Protein AF-A0A3M2B2K3-F1 (afdb_monomer_lite)

pLDDT: mean 91.78, std 12.17, range [52.84, 98.88]

Foldseek 3Di:
DPVVVVVVVVVVVVVVVVVVVVVPPPPCDPLNVQLVVLLVQLVVCVVVLVLVSNLVSLVSSCVSAVQDDSVLVSQLSNLLSQLSVCLVVVNLVSLVVSLVSLVCSCVSHVDRPPPLVSLQSNLVSCVSVVVNVSSVVSVVVND

Radius of gyration: 23.07 Å; chains: 1; bounding box: 38×29×83 Å

Secondary structure (DSSP, 8-state):
-HHHHHHHHHHHHHHHHHHHHHTTS----HHHHHHHHHHHHHHHHHHTT-HHHHHHHHHHHHHHSTTSHHHHHHHHHHHHHHHHHHHHTT-HHHHHHHHHHHHTHHHH-SS-S-HHHHHHHHHHHHHHTT-HHHHHHHHHHH-

Structure (mmCIF, N/CA/C/O backbone):
data_AF-A0A3M2B2K3-F1
#
_entry.id   AF-A0A3M2B2K3-F1
#
loop_
_atom_site.group_PDB
_atom_site.id
_atom_site.type_symbol
_atom_site.label_atom_id
_atom_site.label_alt_id
_atom_site.label_comp_id
_atom_site.label_asym_id
_atom_site.label_entity_id
_atom_site.label_seq_id
_atom_site.pdbx_PDB_ins_code
_atom_site.Cartn_x
_atom_site.Cartn_y
_atom_site.Cartn_z
_atom_site.occupancy
_atom_site.B_iso_or_equiv
_atom_site.auth_seq_id
_atom_site.auth_comp_id
_atom_site.auth_asym_id
_atom_site.auth_atom_id
_atom_site.pdbx_PDB_model_num
ATOM 1 N N . MET A 1 1 ? -18.514 2.271 65.444 1.00 56.12 1 MET A N 1
ATOM 2 C CA . MET A 1 1 ? -19.130 2.483 64.108 1.00 56.12 1 MET A CA 1
ATOM 3 C C . MET A 1 1 ? -18.144 2.669 62.937 1.00 56.12 1 MET A C 1
ATOM 5 O O . MET A 1 1 ? -18.589 2.897 61.825 1.00 56.12 1 MET A O 1
ATOM 9 N N . ARG A 1 2 ? -16.818 2.539 63.127 1.00 54.72 2 ARG A N 1
ATOM 10 C CA . ARG A 1 2 ? -15.799 2.865 62.098 1.00 54.72 2 ARG A CA 1
ATOM 11 C C . ARG A 1 2 ? -15.323 1.658 61.260 1.00 54.72 2 ARG A C 1
ATOM 13 O O . ARG A 1 2 ? -14.779 1.829 60.176 1.00 54.72 2 ARG A O 1
ATOM 20 N N . TRP A 1 3 ? -15.561 0.440 61.753 1.00 53.78 3 TRP A N 1
ATOM 21 C CA . TRP A 1 3 ? -15.151 -0.823 61.121 1.00 53.78 3 TRP A CA 1
ATOM 22 C C . TRP A 1 3 ? -16.074 -1.273 59.974 1.00 53.78 3 TRP A C 1
ATOM 24 O O . TRP A 1 3 ? -15.589 -1.776 58.963 1.00 53.78 3 TRP A O 1
ATOM 34 N N . SER A 1 4 ? -17.388 -1.042 60.080 1.00 58.78 4 SER A N 1
ATOM 35 C CA . SER A 1 4 ? -18.360 -1.430 59.044 1.00 58.78 4 SER A CA 1
ATOM 36 C C . SER A 1 4 ? -18.236 -0.590 57.769 1.00 58.78 4 SER A C 1
ATOM 38 O O . SER A 1 4 ? -18.315 -1.135 56.670 1.00 58.78 4 SER A O 1
ATOM 40 N N . ALA A 1 5 ? -17.955 0.711 57.903 1.00 61.44 5 ALA A N 1
ATOM 41 C CA . ALA A 1 5 ? -17.729 1.614 56.773 1.00 61.44 5 ALA A CA 1
ATOM 42 C C . ALA A 1 5 ? -16.532 1.171 55.913 1.00 61.44 5 ALA A C 1
ATOM 44 O O . ALA A 1 5 ? -16.590 1.216 54.689 1.00 61.44 5 ALA A O 1
ATOM 45 N N . ASN A 1 6 ? -15.473 0.657 56.544 1.00 73.56 6 ASN A N 1
ATOM 46 C CA . ASN A 1 6 ? -14.258 0.225 55.853 1.00 73.56 6 ASN A CA 1
ATOM 47 C C . ASN A 1 6 ? -14.477 -1.072 55.047 1.00 73.56 6 ASN A C 1
ATOM 49 O O . ASN A 1 6 ? -13.953 -1.239 53.948 1.00 73.56 6 ASN A O 1
ATOM 53 N N . ILE A 1 7 ? -15.312 -1.980 55.564 1.00 78.75 7 ILE A N 1
ATOM 54 C CA . ILE A 1 7 ? -15.727 -3.202 54.856 1.00 78.75 7 ILE A CA 1
ATOM 55 C C . ILE A 1 7 ? -16.642 -2.859 53.677 1.00 78.75 7 ILE A C 1
ATOM 57 O O . ILE A 1 7 ? -16.498 -3.437 52.601 1.00 78.75 7 ILE A O 1
ATOM 61 N N . PHE A 1 8 ? -17.553 -1.901 53.860 1.00 80.25 8 PHE A N 1
ATOM 62 C CA . PHE A 1 8 ? -18.438 -1.428 52.799 1.00 80.25 8 PHE A CA 1
ATOM 63 C C . PHE A 1 8 ? -17.653 -0.786 51.648 1.00 80.25 8 PHE A C 1
ATOM 65 O O . PHE A 1 8 ? -17.852 -1.165 50.499 1.00 80.25 8 PHE A O 1
ATOM 72 N N . VAL A 1 9 ? -16.695 0.096 51.951 1.00 85.19 9 VAL A N 1
ATOM 73 C CA . VAL A 1 9 ? -15.830 0.734 50.943 1.00 85.19 9 VAL A CA 1
ATOM 74 C C . VAL A 1 9 ? -14.988 -0.299 50.192 1.00 85.19 9 VAL A C 1
ATOM 76 O O . VAL A 1 9 ? -14.895 -0.232 48.971 1.00 85.19 9 VAL A O 1
ATOM 79 N N . LYS A 1 10 ? -14.430 -1.304 50.881 1.00 83.56 10 LYS A N 1
ATOM 80 C CA . LYS A 1 10 ? -13.687 -2.392 50.221 1.00 83.56 10 LYS A CA 1
ATOM 81 C C . LYS A 1 10 ? -14.566 -3.207 49.278 1.00 83.56 10 LYS A C 1
ATOM 83 O O . LYS A 1 10 ? -14.138 -3.492 48.167 1.00 83.56 10 LYS A O 1
ATOM 88 N N . LYS A 1 11 ? -15.791 -3.553 49.690 1.00 85.25 11 LYS A N 1
ATOM 89 C CA . LYS A 1 11 ? -16.757 -4.259 48.831 1.00 85.25 11 LYS A CA 1
ATOM 90 C C . LYS A 1 11 ? -17.175 -3.405 47.635 1.00 85.25 11 LYS A C 1
ATOM 92 O O . LYS A 1 11 ? -17.232 -3.918 46.526 1.00 85.25 11 LYS A O 1
ATOM 97 N N . LEU A 1 12 ? -17.400 -2.110 47.848 1.00 87.19 12 LEU A N 1
ATOM 98 C CA . LEU A 1 12 ? -17.732 -1.156 46.793 1.00 87.19 12 LEU A CA 1
ATOM 99 C C . LEU A 1 12 ? -16.596 -1.038 45.766 1.00 87.19 12 LEU A C 1
ATOM 101 O O . LEU A 1 12 ? -16.853 -1.103 44.569 1.00 87.19 12 LEU A O 1
ATOM 105 N N . LEU A 1 13 ? -15.344 -0.945 46.224 1.00 86.00 13 LEU A N 1
ATOM 106 C CA . LEU A 1 13 ? -14.160 -0.940 45.358 1.00 86.00 13 LEU A CA 1
ATOM 107 C C . LEU A 1 13 ? -14.006 -2.249 44.576 1.00 86.00 13 LEU A C 1
ATOM 109 O O . LEU A 1 13 ? -13.629 -2.205 43.412 1.00 86.00 13 LEU A O 1
ATOM 113 N N . LEU A 1 14 ? -14.328 -3.392 45.188 1.00 85.50 14 LEU A N 1
ATOM 114 C CA . LEU A 1 14 ? -14.295 -4.709 44.541 1.00 85.50 14 LEU A CA 1
ATOM 115 C C . LEU A 1 14 ? -15.370 -4.851 43.452 1.00 85.50 14 LEU A C 1
ATOM 117 O O . LEU A 1 14 ? -15.129 -5.436 42.398 1.00 85.50 14 LEU A O 1
ATOM 121 N N . VAL A 1 15 ? -16.556 -4.287 43.682 1.00 88.19 15 VAL A N 1
ATOM 122 C CA . VAL A 1 15 ? -17.626 -4.236 42.675 1.00 88.19 15 VAL A CA 1
ATOM 123 C C . VAL A 1 15 ? -17.256 -3.270 41.547 1.00 88.19 15 VAL A C 1
ATOM 125 O O . VAL A 1 15 ? -17.431 -3.601 40.383 1.00 88.19 15 VAL A O 1
ATOM 128 N N . LEU A 1 16 ? -16.676 -2.109 41.858 1.00 84.12 16 LEU A N 1
ATOM 129 C CA . LEU A 1 16 ? -16.197 -1.155 40.850 1.00 84.12 16 LEU A CA 1
ATOM 130 C C . LEU A 1 16 ? -15.058 -1.725 39.998 1.00 84.12 16 LEU A C 1
ATOM 132 O O . LEU A 1 16 ? -15.073 -1.551 38.784 1.00 84.12 16 LEU A O 1
ATOM 136 N N . SER A 1 17 ? -14.097 -2.432 40.594 1.00 79.31 17 SER A N 1
ATOM 137 C CA . SER A 1 17 ? -12.990 -3.039 39.847 1.00 79.31 17 SER A CA 1
ATOM 138 C C . SER A 1 17 ? -13.457 -4.181 38.945 1.00 79.31 17 SER A C 1
ATOM 140 O O . SER A 1 17 ? -13.032 -4.262 37.796 1.00 79.31 17 SER 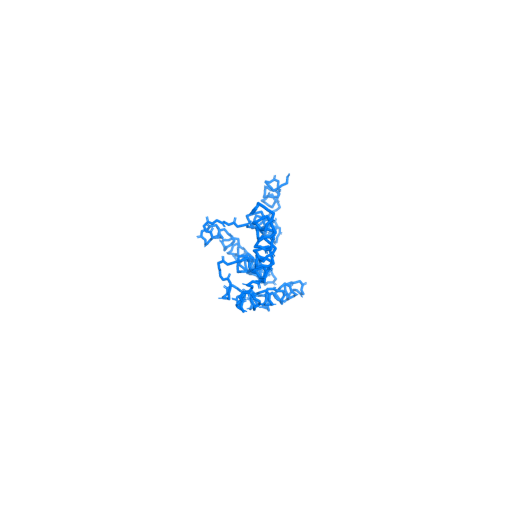A O 1
ATOM 142 N N . THR A 1 18 ? -14.384 -5.020 39.412 1.00 79.25 18 THR A N 1
ATOM 143 C CA . THR A 1 18 ? -14.992 -6.073 38.580 1.00 79.25 18 THR A CA 1
ATOM 144 C C . THR A 1 18 ? -15.885 -5.501 37.476 1.00 79.25 18 THR A C 1
ATOM 146 O O . THR A 1 18 ? -15.854 -6.003 36.354 1.00 79.25 18 THR A O 1
ATOM 149 N N . LEU A 1 19 ? -16.599 -4.400 37.736 1.00 78.44 19 LEU A N 1
ATOM 150 C CA . LEU A 1 19 ? -17.382 -3.689 36.723 1.00 78.44 19 LEU A CA 1
ATOM 151 C C . LEU A 1 19 ? -16.477 -3.080 35.638 1.00 78.44 19 LEU A C 1
ATOM 153 O O . LEU A 1 19 ? -16.746 -3.240 34.449 1.00 78.44 19 LEU A O 1
ATOM 157 N N . LEU A 1 20 ? -15.370 -2.442 36.024 1.00 73.50 20 LEU A N 1
ATOM 158 C CA . LEU A 1 20 ? -14.391 -1.884 35.083 1.00 73.50 20 LEU A CA 1
ATOM 159 C C . LEU A 1 20 ? -13.766 -2.968 34.192 1.00 73.50 20 LEU A C 1
ATOM 161 O O . LEU A 1 20 ? -13.590 -2.746 32.997 1.00 73.50 20 LEU A O 1
ATOM 165 N N . LEU A 1 21 ? -13.504 -4.157 34.742 1.00 65.69 21 LEU A N 1
ATOM 166 C CA . LEU A 1 21 ? -13.019 -5.312 33.977 1.00 65.69 21 LEU A CA 1
ATOM 167 C C . LEU A 1 21 ? -14.089 -5.908 33.051 1.00 65.69 21 LEU A C 1
ATOM 169 O O . LEU A 1 21 ? -13.751 -6.460 32.014 1.00 65.69 21 LEU A O 1
ATOM 173 N N . SER A 1 22 ? -15.379 -5.783 33.374 1.00 63.72 22 SER A N 1
ATOM 174 C CA . SER A 1 22 ? -16.457 -6.250 32.488 1.00 63.72 22 SER A CA 1
ATOM 175 C C . SER A 1 22 ? -16.694 -5.350 31.265 1.00 63.72 22 SER A C 1
ATOM 177 O O . SER A 1 22 ? -17.265 -5.801 30.275 1.00 63.72 22 SER A O 1
ATOM 179 N N . PHE A 1 23 ? -16.206 -4.104 31.290 1.00 57.00 23 PHE A N 1
ATOM 180 C CA . PHE A 1 23 ? -16.267 -3.179 30.151 1.00 57.00 23 PHE A CA 1
ATOM 181 C C . PHE A 1 23 ? -15.068 -3.276 29.195 1.00 57.00 23 PHE A C 1
ATOM 183 O O . PHE A 1 23 ? -15.095 -2.632 28.148 1.00 57.00 23 PHE A O 1
ATOM 190 N N . SER A 1 24 ? -14.046 -4.091 29.488 1.00 52.84 24 SER A N 1
ATOM 191 C CA . SER A 1 24 ? -12.913 -4.306 28.572 1.00 52.84 24 SER A CA 1
ATOM 192 C C . SER A 1 24 ? -13.211 -5.299 27.439 1.00 52.84 24 SER A C 1
ATOM 194 O O . SER A 1 24 ? -12.301 -5.679 26.703 1.00 52.84 24 SER A O 1
ATOM 196 N N . VAL A 1 25 ? -14.476 -5.705 27.259 1.00 55.22 25 VAL A N 1
ATOM 197 C CA . VAL A 1 25 ? -14.900 -6.506 26.106 1.00 55.22 25 VAL A CA 1
ATOM 198 C C . VAL A 1 25 ? -14.670 -5.695 24.833 1.00 55.22 25 VAL A C 1
ATOM 200 O O . VAL A 1 25 ? -15.341 -4.697 24.566 1.00 55.22 25 VAL A O 1
ATOM 203 N N . GLU A 1 26 ? -13.682 -6.152 24.072 1.00 59.47 26 GLU A N 1
ATOM 204 C CA . GLU A 1 26 ? -13.215 -5.639 22.792 1.00 59.47 26 GLU A CA 1
ATOM 205 C C . GLU A 1 26 ? -14.399 -5.398 21.844 1.00 59.47 26 GLU A C 1
ATOM 207 O O . GLU A 1 26 ? -14.961 -6.307 21.226 1.00 59.47 26 GLU A O 1
ATOM 212 N N . LYS A 1 27 ? -14.822 -4.134 21.761 1.00 54.16 27 LYS A N 1
ATOM 213 C CA . LYS A 1 27 ? -15.936 -3.673 20.929 1.00 54.16 27 LYS A CA 1
ATOM 214 C C . LYS A 1 27 ? -15.487 -3.540 19.470 1.00 54.16 27 LYS A C 1
ATOM 216 O O . LYS A 1 27 ? -15.713 -2.505 18.850 1.00 54.16 27 LYS A O 1
ATOM 221 N N . GLY A 1 28 ? -14.855 -4.578 18.925 1.00 60.06 28 GLY A N 1
ATOM 222 C CA . GLY A 1 28 ? -14.573 -4.656 17.498 1.00 60.06 28 GLY A CA 1
ATOM 223 C C . GLY A 1 28 ? -15.902 -4.706 16.753 1.00 60.06 28 GLY A C 1
ATOM 224 O O . GLY A 1 28 ? -16.663 -5.670 16.902 1.00 60.06 28 GLY A O 1
ATOM 225 N N . SER A 1 29 ? -16.239 -3.650 16.010 1.00 79.81 29 SER A N 1
ATOM 226 C CA . SER A 1 29 ? -17.529 -3.599 15.313 1.00 79.81 29 SER A CA 1
ATOM 227 C C . SER A 1 29 ? -17.613 -4.736 14.285 1.00 79.81 29 SER A C 1
ATOM 229 O O . SER A 1 29 ? -16.600 -5.156 13.728 1.00 79.81 29 SER A O 1
ATOM 231 N N . THR A 1 30 ? -18.808 -5.246 13.969 1.00 88.38 30 THR A N 1
ATOM 232 C CA . THR A 1 30 ? -18.962 -6.270 12.913 1.00 88.38 30 THR A CA 1
ATOM 233 C C . THR A 1 30 ? -18.314 -5.832 11.593 1.00 88.38 30 THR A C 1
ATOM 235 O O . THR A 1 30 ? -17.755 -6.657 10.876 1.00 88.38 30 THR A O 1
ATOM 238 N N . LYS A 1 31 ? -18.326 -4.524 11.297 1.00 92.19 31 LYS A N 1
ATOM 239 C CA . LYS A 1 31 ? -17.651 -3.940 10.131 1.00 92.19 31 LYS A CA 1
ATOM 240 C C . LYS A 1 31 ? -16.132 -4.048 10.216 1.00 92.19 31 LYS A C 1
ATOM 242 O O . LYS A 1 31 ? -15.506 -4.395 9.228 1.00 92.19 31 LYS A O 1
ATOM 247 N N . GLU A 1 32 ? -15.557 -3.803 11.384 1.00 92.56 32 GLU A N 1
ATOM 248 C CA . GLU A 1 32 ? -14.117 -3.919 11.620 1.00 92.56 32 GLU A CA 1
ATOM 249 C C . GLU A 1 32 ? -13.634 -5.364 11.453 1.00 92.56 32 GLU A C 1
ATOM 251 O O . GLU A 1 32 ? -12.658 -5.606 10.751 1.00 92.56 32 GLU A O 1
ATOM 256 N N . LYS A 1 33 ? -14.375 -6.347 11.985 1.00 95.06 33 LYS A N 1
ATOM 257 C CA . LYS A 1 33 ? -14.069 -7.776 11.776 1.00 95.06 33 LYS A CA 1
ATOM 258 C C . LYS A 1 33 ? -14.140 -8.175 10.299 1.00 95.06 33 LYS A C 1
ATOM 260 O O . LYS A 1 33 ? -13.294 -8.926 9.817 1.00 95.06 33 LYS A O 1
ATOM 265 N N . LEU A 1 34 ? -15.131 -7.661 9.565 1.00 96.62 34 LEU A N 1
ATOM 266 C CA . LEU A 1 34 ? -15.220 -7.862 8.115 1.00 96.62 34 LEU A CA 1
ATOM 267 C C . LEU A 1 34 ? -14.041 -7.206 7.391 1.00 96.62 34 LEU A C 1
ATOM 269 O O . LEU A 1 34 ? -13.428 -7.842 6.538 1.00 96.62 34 LEU A O 1
ATOM 273 N N . ALA A 1 35 ? -13.693 -5.969 7.747 1.00 97.81 35 ALA A N 1
ATOM 274 C CA . ALA A 1 35 ? -12.563 -5.256 7.166 1.00 97.81 35 ALA A CA 1
ATOM 275 C C . ALA A 1 35 ? -11.249 -6.012 7.383 1.00 97.81 35 ALA A C 1
ATOM 277 O O . ALA A 1 35 ? -10.513 -6.225 6.421 1.00 97.81 35 ALA A O 1
ATOM 278 N N . GLN A 1 36 ? -11.009 -6.488 8.606 1.00 97.69 36 GLN A N 1
ATOM 279 C CA . GLN A 1 36 ? -9.876 -7.334 8.967 1.00 97.69 36 GLN A CA 1
ATOM 280 C C . GLN A 1 36 ? -9.827 -8.616 8.127 1.00 97.69 36 GLN A C 1
ATOM 282 O O . GLN A 1 36 ? -8.787 -8.953 7.566 1.00 97.69 36 GLN A O 1
ATOM 287 N N . SER A 1 37 ? -10.952 -9.328 8.012 1.00 98.31 37 SER A N 1
ATOM 288 C CA . SER A 1 37 ? -11.027 -10.570 7.236 1.00 98.31 37 SER A CA 1
ATOM 289 C C . SER A 1 37 ? -10.690 -10.342 5.760 1.00 98.31 37 SER A C 1
ATOM 291 O O . SER A 1 37 ? -9.830 -11.038 5.216 1.00 98.31 37 SER A O 1
ATOM 293 N N . TYR A 1 38 ? -11.295 -9.329 5.130 1.00 98.69 38 TYR A N 1
ATOM 294 C CA . TYR A 1 38 ? -10.960 -8.958 3.755 1.00 98.69 38 TYR A CA 1
ATOM 295 C C . TYR A 1 38 ? -9.516 -8.473 3.630 1.00 98.69 38 TYR A C 1
ATOM 297 O O . TYR A 1 38 ? -8.862 -8.791 2.645 1.00 98.69 38 TYR A O 1
ATOM 305 N N . PHE A 1 39 ? -8.976 -7.783 4.637 1.00 98.81 39 PHE A N 1
ATOM 306 C CA . PHE A 1 39 ? -7.608 -7.276 4.589 1.00 98.81 39 PHE A CA 1
ATOM 307 C C . PHE A 1 39 ? -6.602 -8.424 4.521 1.00 98.81 39 PHE A C 1
ATOM 309 O O . PHE A 1 39 ? -5.720 -8.431 3.665 1.00 98.81 39 PHE A O 1
ATOM 316 N N . TYR A 1 40 ? -6.768 -9.438 5.374 1.00 98.75 40 TYR A N 1
ATOM 317 C CA . TYR A 1 40 ? -5.908 -10.617 5.342 1.00 98.75 40 TYR A CA 1
ATOM 318 C C . TYR A 1 40 ? -6.074 -11.430 4.056 1.00 98.75 40 TYR A C 1
ATOM 320 O O . TYR A 1 40 ? -5.074 -11.898 3.514 1.00 98.75 40 TYR A O 1
ATOM 328 N N . SER A 1 41 ? -7.295 -11.550 3.526 1.00 98.69 41 SER A N 1
ATOM 329 C CA . SER A 1 41 ? -7.522 -12.146 2.200 1.00 98.69 41 SER A CA 1
ATOM 330 C C . SER A 1 41 ? -6.773 -11.381 1.100 1.00 98.69 41 SER A C 1
ATOM 332 O O . SER A 1 41 ? -6.062 -11.981 0.292 1.00 98.69 41 SER A O 1
ATOM 334 N N . GLY A 1 42 ? -6.831 -10.046 1.130 1.00 98.81 42 GLY A N 1
ATOM 335 C CA . GLY A 1 42 ? -6.103 -9.177 0.209 1.00 98.81 42 GLY A CA 1
ATOM 336 C C . GLY A 1 42 ? -4.593 -9.357 0.308 1.00 98.81 42 GLY A C 1
ATOM 337 O O . GLY A 1 42 ? -3.928 -9.478 -0.717 1.00 98.81 42 GLY A O 1
ATOM 338 N N . LEU A 1 43 ? -4.047 -9.476 1.523 1.00 98.81 43 LEU A N 1
ATOM 339 C CA . LEU A 1 43 ? -2.627 -9.776 1.733 1.00 98.81 43 LEU A CA 1
ATOM 340 C C . LEU A 1 43 ? -2.224 -11.145 1.178 1.00 98.81 43 LEU A C 1
ATOM 342 O O . LEU A 1 43 ? -1.133 -11.271 0.624 1.00 98.81 43 LEU A O 1
ATOM 346 N N . ILE A 1 44 ? -3.071 -12.168 1.319 1.00 98.81 44 ILE A N 1
ATOM 347 C CA . ILE A 1 44 ? -2.818 -13.496 0.742 1.00 98.81 44 ILE A CA 1
ATOM 348 C C . ILE A 1 44 ? -2.764 -13.390 -0.784 1.00 98.81 44 ILE A C 1
ATOM 350 O O . ILE A 1 44 ? -1.777 -13.813 -1.385 1.00 98.81 44 ILE A O 1
ATOM 354 N N . ASN A 1 45 ? -3.772 -12.765 -1.398 1.00 98.75 45 ASN A N 1
ATOM 355 C CA . ASN A 1 45 ? -3.815 -12.545 -2.842 1.00 98.75 45 ASN A CA 1
ATOM 356 C C . ASN A 1 45 ? -2.603 -11.741 -3.338 1.00 98.75 45 ASN A C 1
ATOM 358 O O . ASN A 1 45 ? -1.971 -12.121 -4.321 1.00 98.75 45 ASN A O 1
ATOM 362 N N . PHE A 1 46 ? -2.232 -10.677 -2.624 1.00 98.75 46 PHE A N 1
ATOM 363 C CA . PHE A 1 46 ? -1.081 -9.838 -2.950 1.00 98.75 46 PHE A CA 1
ATOM 364 C C . PHE A 1 46 ? 0.227 -10.637 -2.931 1.00 98.75 46 PHE A C 1
ATOM 366 O O . PHE A 1 46 ? 0.993 -10.598 -3.891 1.00 98.75 46 PHE A O 1
ATOM 373 N N . LYS A 1 47 ? 0.461 -11.422 -1.871 1.00 98.44 47 LYS A N 1
ATOM 374 C CA . LYS A 1 47 ? 1.656 -12.271 -1.729 1.00 98.44 47 LYS A CA 1
ATOM 375 C C . LYS A 1 47 ? 1.728 -13.387 -2.771 1.00 98.44 47 LYS A C 1
ATOM 377 O O . LYS A 1 47 ? 2.819 -13.820 -3.119 1.00 98.44 47 LYS A O 1
ATOM 382 N N . GLN A 1 48 ? 0.582 -13.852 -3.263 1.00 98.44 48 GLN A N 1
ATOM 383 C CA . GLN A 1 48 ? 0.495 -14.849 -4.333 1.00 98.44 48 GLN A CA 1
ATOM 384 C C . GLN A 1 48 ? 0.649 -14.243 -5.739 1.00 98.44 48 GLN A C 1
ATOM 386 O O . GLN A 1 48 ? 0.573 -14.973 -6.724 1.00 98.44 48 GLN A O 1
ATOM 391 N N . GLY A 1 49 ? 0.834 -12.923 -5.859 1.00 98.12 49 GLY A N 1
ATOM 392 C CA . GLY A 1 49 ? 0.891 -12.225 -7.146 1.00 98.12 49 GLY A CA 1
ATOM 393 C C . GLY A 1 49 ? -0.475 -12.042 -7.819 1.00 98.12 49 GLY A C 1
ATOM 394 O O . GLY A 1 49 ? -0.559 -11.523 -8.931 1.00 98.12 49 GLY A O 1
ATOM 395 N N . ASN A 1 50 ? -1.572 -12.421 -7.155 1.00 98.62 50 ASN A N 1
ATOM 396 C CA . ASN A 1 50 ? -2.932 -12.167 -7.623 1.00 98.62 50 ASN A CA 1
ATOM 397 C C . ASN A 1 50 ? -3.360 -10.736 -7.266 1.00 98.62 50 ASN A C 1
ATOM 399 O O . ASN A 1 50 ? -4.237 -10.508 -6.429 1.00 98.62 50 ASN A O 1
ATOM 403 N N . TYR A 1 51 ? -2.736 -9.747 -7.903 1.00 98.69 51 TYR A N 1
ATOM 404 C CA . TYR A 1 51 ? -2.976 -8.337 -7.586 1.00 98.69 51 TYR A CA 1
ATOM 405 C C . TYR A 1 51 ? -4.407 -7.882 -7.905 1.00 98.69 51 TYR A C 1
ATOM 407 O O . TYR A 1 51 ? -4.937 -7.018 -7.213 1.00 98.69 51 TYR A O 1
ATOM 415 N N . ILE A 1 52 ? -5.075 -8.495 -8.890 1.00 98.56 52 ILE A N 1
ATOM 416 C CA . ILE A 1 52 ? -6.491 -8.220 -9.189 1.00 98.56 52 ILE A CA 1
ATOM 417 C C . ILE A 1 52 ? -7.378 -8.678 -8.021 1.00 98.56 52 ILE A C 1
ATOM 419 O O . ILE A 1 52 ? -8.238 -7.924 -7.559 1.00 98.56 52 ILE A O 1
ATOM 423 N N . GLY A 1 53 ? -7.142 -9.889 -7.503 1.00 98.62 53 GLY A N 1
ATOM 424 C CA . GLY A 1 53 ? -7.814 -10.382 -6.298 1.00 98.62 53 GLY A CA 1
ATOM 425 C C . GLY A 1 53 ? -7.524 -9.507 -5.078 1.00 98.62 53 GLY A C 1
ATOM 426 O O . GLY A 1 53 ? -8.443 -9.168 -4.333 1.00 98.62 53 GLY A O 1
ATOM 427 N N . ALA A 1 54 ? -6.274 -9.062 -4.930 1.00 98.88 54 ALA A N 1
ATOM 428 C CA . ALA A 1 54 ? -5.862 -8.169 -3.854 1.00 98.88 54 ALA A CA 1
ATOM 429 C C . ALA A 1 54 ? -6.618 -6.830 -3.898 1.00 98.88 54 ALA A C 1
ATOM 431 O O . ALA A 1 54 ? -7.160 -6.407 -2.880 1.00 98.88 54 ALA A O 1
ATOM 432 N N . VAL A 1 55 ? -6.747 -6.201 -5.075 1.00 98.81 55 VAL A N 1
ATOM 433 C CA . VAL A 1 55 ? -7.530 -4.962 -5.251 1.00 98.81 55 VAL A CA 1
ATOM 434 C C . VAL A 1 55 ? -8.981 -5.150 -4.818 1.00 98.81 55 VAL A C 1
ATOM 436 O O . VAL A 1 55 ? -9.524 -4.297 -4.114 1.00 98.81 55 VAL A O 1
ATOM 439 N N . ASN A 1 56 ? -9.620 -6.253 -5.217 1.00 98.75 56 ASN A N 1
ATOM 440 C CA . ASN A 1 56 ? -11.008 -6.535 -4.846 1.00 98.75 56 ASN A CA 1
ATOM 441 C C . ASN A 1 56 ? -11.175 -6.641 -3.322 1.00 98.75 56 ASN A C 1
ATOM 443 O O . ASN A 1 56 ? -12.085 -6.040 -2.748 1.00 98.75 56 ASN A O 1
ATOM 447 N N . ASP A 1 57 ? -10.275 -7.363 -2.660 1.00 98.81 57 ASP A N 1
ATOM 448 C CA . ASP A 1 57 ? -10.319 -7.552 -1.213 1.00 98.81 57 ASP A CA 1
ATOM 449 C C . ASP A 1 57 ? -9.989 -6.265 -0.446 1.00 98.81 57 ASP A C 1
ATOM 451 O O . ASP A 1 57 ? -10.758 -5.861 0.427 1.00 98.81 57 ASP A O 1
ATOM 455 N N . PHE A 1 58 ? -8.930 -5.542 -0.823 1.00 98.81 58 PHE A N 1
ATOM 456 C CA . PHE A 1 58 ? -8.592 -4.266 -0.186 1.00 98.81 58 PHE A CA 1
ATOM 457 C C . PHE A 1 58 ? -9.666 -3.196 -0.414 1.00 98.81 58 PHE A C 1
ATOM 459 O O . PHE A 1 58 ? -9.935 -2.393 0.478 1.00 98.81 58 PHE A O 1
ATOM 466 N N . THR A 1 59 ? -10.358 -3.213 -1.555 1.00 98.75 59 THR A N 1
ATOM 467 C CA . THR A 1 59 ? -11.496 -2.316 -1.811 1.00 98.75 59 THR A CA 1
ATOM 468 C C . THR A 1 59 ? -12.657 -2.603 -0.857 1.00 98.75 59 THR A C 1
ATOM 470 O O . THR A 1 59 ? -13.280 -1.672 -0.330 1.00 98.75 59 THR A O 1
ATOM 473 N N . LYS A 1 60 ? -12.942 -3.881 -0.573 1.00 98.62 60 LYS A N 1
ATOM 474 C CA . LYS A 1 60 ? -13.930 -4.260 0.448 1.00 98.62 60 LYS A CA 1
ATOM 475 C C . LYS A 1 60 ? -13.472 -3.814 1.832 1.00 98.62 60 LYS A C 1
ATOM 477 O O . LYS A 1 60 ? -14.258 -3.179 2.531 1.00 98.62 60 LYS A O 1
ATOM 482 N N . THR A 1 61 ? -12.213 -4.052 2.205 1.00 98.56 61 THR A N 1
ATOM 483 C CA . THR A 1 61 ? -11.644 -3.563 3.472 1.00 98.56 61 THR A CA 1
ATOM 484 C C . THR A 1 61 ? -11.831 -2.058 3.633 1.00 98.56 61 THR A C 1
ATOM 486 O O . THR A 1 61 ? -12.405 -1.612 4.627 1.00 98.56 61 THR A O 1
ATOM 489 N N . TYR A 1 62 ? -11.420 -1.281 2.630 1.00 97.88 62 TYR A N 1
ATOM 490 C CA . TYR A 1 62 ? -11.562 0.172 2.621 1.00 97.88 62 TYR A CA 1
ATOM 491 C C . TYR A 1 62 ? -13.026 0.612 2.751 1.00 97.88 62 TYR A C 1
ATOM 493 O O . TYR A 1 62 ? -13.326 1.597 3.417 1.00 97.88 62 TYR A O 1
ATOM 501 N N . SER A 1 63 ? -13.963 -0.134 2.165 1.00 97.75 63 SER A N 1
ATOM 502 C CA . SER A 1 63 ? -15.395 0.172 2.256 1.00 97.75 63 SER A CA 1
ATOM 503 C C . SER A 1 63 ? -15.968 -0.063 3.658 1.00 97.75 63 SER A C 1
ATOM 505 O O . SER A 1 63 ? -16.819 0.706 4.111 1.00 97.75 63 SER A O 1
ATOM 507 N N . TYR A 1 64 ? -15.512 -1.105 4.361 1.00 96.44 64 TYR A N 1
ATOM 508 C CA . TYR A 1 64 ? -15.988 -1.428 5.709 1.00 96.44 64 TYR A CA 1
ATOM 509 C C . TYR A 1 64 ? -15.334 -0.583 6.807 1.00 96.44 64 TYR A C 1
ATOM 511 O O . TYR A 1 64 ? -16.002 -0.291 7.800 1.00 96.44 64 TYR A O 1
ATOM 519 N N . ASP A 1 65 ? -14.079 -0.165 6.618 1.00 95.62 65 ASP A N 1
ATOM 520 C CA . ASP A 1 65 ? -13.285 0.516 7.648 1.00 95.62 65 ASP A CA 1
ATOM 521 C C . ASP A 1 65 ? -12.533 1.756 7.135 1.00 95.62 65 ASP A C 1
ATOM 523 O O . ASP A 1 65 ? -11.410 2.039 7.531 1.00 95.62 65 ASP A O 1
ATOM 527 N N . LYS A 1 66 ? -13.159 2.542 6.252 1.00 94.44 66 LYS A N 1
ATOM 528 C CA . LYS A 1 66 ? -12.547 3.683 5.537 1.00 94.44 66 LYS A CA 1
ATOM 529 C C . LYS A 1 66 ? -11.676 4.634 6.373 1.00 94.44 66 LYS A C 1
ATOM 531 O O . LYS A 1 66 ? -10.785 5.273 5.828 1.00 94.44 66 LYS A O 1
ATOM 536 N N . LYS A 1 67 ? -11.999 4.822 7.654 1.00 92.12 67 LYS A N 1
ATOM 537 C CA . LYS A 1 67 ? -11.303 5.751 8.564 1.00 92.12 67 LYS A CA 1
ATOM 538 C C . LYS A 1 67 ? -10.578 5.046 9.711 1.00 92.12 67 LYS A C 1
ATOM 540 O O . LYS A 1 67 ? -10.031 5.739 10.563 1.00 92.12 67 LYS A O 1
ATOM 545 N N . GLY A 1 68 ? -10.665 3.723 9.789 1.00 93.12 68 GLY A N 1
ATOM 546 C CA . GLY A 1 68 ? -10.009 2.946 10.827 1.00 93.12 68 GLY A CA 1
ATOM 547 C C . GLY A 1 68 ? -8.729 2.293 10.331 1.00 93.12 68 GLY A C 1
ATOM 548 O O . GLY A 1 68 ? -8.263 2.532 9.214 1.00 93.12 68 GLY A O 1
ATOM 549 N N . TYR A 1 69 ? -8.171 1.469 11.212 1.00 94.56 69 TYR A N 1
ATOM 550 C CA . TYR A 1 69 ? -6.877 0.815 11.058 1.00 94.56 69 TYR A CA 1
ATOM 551 C C . TYR A 1 69 ? -6.759 0.050 9.732 1.00 94.56 69 TYR A C 1
ATOM 553 O O . TYR A 1 69 ? -5.796 0.224 8.983 1.00 94.56 69 TYR A O 1
ATOM 561 N N . TYR A 1 70 ? -7.753 -0.781 9.402 1.00 97.12 70 TYR A N 1
ATOM 562 C CA . TYR A 1 70 ? -7.671 -1.647 8.229 1.00 97.12 70 TYR A CA 1
ATOM 563 C C . TYR A 1 70 ? -7.949 -0.892 6.937 1.00 97.12 70 TYR A C 1
ATOM 565 O O . TYR A 1 70 ? -7.340 -1.212 5.919 1.00 97.12 70 TYR A O 1
ATOM 573 N N . GLY A 1 71 ? -8.838 0.106 6.941 1.00 96.94 71 GLY A N 1
ATOM 574 C CA . GLY A 1 71 ? -9.064 0.918 5.743 1.00 96.94 71 GLY A CA 1
ATOM 575 C C . GLY A 1 71 ? -7.864 1.789 5.397 1.00 96.94 71 GLY A C 1
ATOM 576 O O . GLY A 1 71 ? -7.539 1.940 4.219 1.00 96.94 71 GLY A O 1
ATOM 577 N N . GLU A 1 72 ? -7.164 2.300 6.408 1.00 97.56 72 GLU A N 1
ATOM 578 C CA . GLU A 1 72 ? -5.939 3.064 6.207 1.00 97.56 72 GLU A CA 1
ATOM 579 C C . GLU A 1 72 ? -4.835 2.221 5.562 1.00 97.56 72 GLU A C 1
ATOM 581 O O . GLU A 1 72 ? -4.295 2.605 4.521 1.00 97.56 72 GLU A O 1
ATOM 586 N N . LEU A 1 73 ? -4.586 1.019 6.090 1.00 98.06 73 LEU A N 1
ATOM 587 C CA . LEU A 1 73 ? -3.680 0.060 5.460 1.00 98.06 73 LEU A CA 1
ATOM 588 C C . LEU A 1 73 ? -4.154 -0.341 4.058 1.00 98.06 73 LEU A C 1
ATOM 590 O O . LEU A 1 73 ? -3.363 -0.342 3.117 1.00 98.06 73 LEU A O 1
ATOM 594 N N . ALA A 1 74 ? -5.442 -0.648 3.887 1.00 98.44 74 ALA A N 1
ATOM 595 C CA . ALA A 1 74 ? -5.992 -1.047 2.595 1.00 98.44 74 ALA A CA 1
ATOM 596 C C . ALA A 1 74 ? -5.808 0.028 1.520 1.00 98.44 74 ALA A C 1
ATOM 598 O O . ALA A 1 74 ? -5.552 -0.319 0.372 1.00 98.44 74 ALA A O 1
ATOM 599 N N . TYR A 1 75 ? -5.876 1.315 1.872 1.00 98.56 75 TYR A N 1
ATOM 600 C CA . TYR A 1 75 ? -5.563 2.396 0.938 1.00 98.56 75 TYR A CA 1
ATOM 601 C C . TYR A 1 75 ? -4.125 2.278 0.410 1.00 98.56 75 TYR A C 1
ATOM 603 O O . TYR A 1 75 ? -3.905 2.288 -0.798 1.00 98.56 75 TYR A O 1
ATOM 611 N N . LEU A 1 76 ? -3.135 2.104 1.288 1.00 98.75 76 LEU A N 1
ATOM 612 C CA . LEU A 1 76 ? -1.735 1.968 0.869 1.00 98.75 76 LEU A CA 1
ATOM 613 C C . LEU A 1 76 ? -1.513 0.710 0.015 1.00 98.75 76 LEU A C 1
ATOM 615 O O . LEU A 1 76 ? -0.889 0.774 -1.046 1.00 98.75 76 LEU A O 1
ATOM 619 N N . TYR A 1 77 ? -2.090 -0.420 0.426 1.00 98.81 77 TYR A N 1
ATOM 620 C CA . TYR A 1 77 ? -1.996 -1.674 -0.322 1.00 98.81 77 TYR A CA 1
ATOM 621 C C . TYR A 1 77 ? -2.753 -1.649 -1.659 1.00 98.81 77 TYR A C 1
ATOM 623 O O . TYR A 1 77 ? -2.339 -2.338 -2.594 1.00 98.81 77 TYR A O 1
ATOM 631 N N . LEU A 1 78 ? -3.809 -0.841 -1.809 1.00 98.75 78 LEU A N 1
ATOM 632 C CA . LEU A 1 78 ? -4.429 -0.573 -3.112 1.00 98.75 78 LEU A CA 1
ATOM 633 C C . LEU A 1 78 ? -3.442 0.121 -4.048 1.00 98.75 78 LEU A C 1
ATOM 635 O O . LEU A 1 78 ? -3.272 -0.330 -5.178 1.00 98.75 78 LEU A O 1
ATOM 639 N N . GLY A 1 79 ? -2.745 1.155 -3.562 1.00 98.56 79 GLY A N 1
ATOM 640 C CA . GLY A 1 79 ? -1.686 1.834 -4.311 1.00 98.56 79 GLY A CA 1
ATOM 641 C C . GLY A 1 79 ? -0.627 0.856 -4.820 1.00 98.56 79 GLY A C 1
ATOM 642 O O . GLY A 1 79 ? -0.362 0.804 -6.020 1.00 98.56 79 GLY A O 1
ATOM 643 N N . MET A 1 80 ? -0.102 -0.001 -3.940 1.00 98.81 80 MET A N 1
ATOM 644 C CA . MET A 1 80 ? 0.866 -1.027 -4.344 1.00 98.81 80 MET A CA 1
ATOM 645 C C . MET A 1 80 ? 0.282 -2.069 -5.294 1.00 98.81 80 MET A C 1
ATOM 647 O O . MET A 1 80 ? 0.943 -2.466 -6.249 1.00 98.81 80 MET A O 1
ATOM 651 N N . SER A 1 81 ? -0.963 -2.497 -5.088 1.00 98.81 81 SER A N 1
ATOM 652 C CA . SER A 1 81 ? -1.609 -3.448 -5.997 1.00 98.81 81 SER A CA 1
ATOM 653 C C . SER A 1 81 ? -1.749 -2.855 -7.404 1.00 98.81 81 SER A C 1
ATOM 655 O O . SER A 1 81 ? -1.467 -3.541 -8.384 1.00 98.81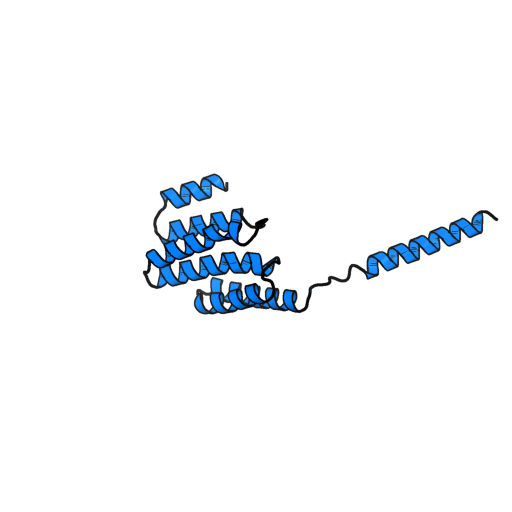 81 SER A O 1
ATOM 657 N N . TYR A 1 82 ? -2.092 -1.566 -7.524 1.00 98.81 82 TYR A N 1
ATOM 658 C CA . TYR A 1 82 ? -2.103 -0.859 -8.808 1.00 98.81 82 TYR A CA 1
ATOM 659 C C . TYR A 1 82 ? -0.708 -0.732 -9.427 1.00 98.81 82 TYR A C 1
ATOM 661 O O . TYR A 1 82 ? -0.571 -0.902 -10.643 1.00 98.81 82 TYR A O 1
ATOM 669 N N . ALA A 1 83 ? 0.323 -0.476 -8.615 1.00 98.81 83 ALA A N 1
ATOM 670 C CA . ALA A 1 83 ? 1.707 -0.428 -9.077 1.00 98.81 83 ALA A CA 1
ATOM 671 C C . ALA A 1 83 ? 2.134 -1.774 -9.676 1.00 98.81 83 ALA A C 1
ATOM 673 O O . ALA A 1 83 ? 2.598 -1.813 -10.813 1.00 98.81 83 ALA A O 1
ATOM 674 N N . TYR A 1 84 ? 1.901 -2.881 -8.968 1.00 98.75 84 TYR A N 1
ATOM 675 C CA . TYR A 1 84 ? 2.253 -4.215 -9.451 1.00 98.75 84 TYR A CA 1
ATOM 676 C C . TYR A 1 84 ? 1.455 -4.627 -10.696 1.00 98.75 84 TYR A C 1
ATOM 678 O O . TYR A 1 84 ? 2.053 -5.118 -11.651 1.00 98.75 84 TYR A O 1
ATOM 686 N N . ILE A 1 85 ? 0.141 -4.367 -10.757 1.00 98.62 85 ILE A N 1
ATOM 687 C CA . ILE A 1 85 ? -0.659 -4.607 -11.978 1.00 98.62 85 ILE A CA 1
ATOM 688 C C . ILE A 1 85 ? -0.052 -3.861 -13.172 1.00 98.62 85 ILE A C 1
ATOM 690 O O . ILE A 1 85 ? 0.136 -4.435 -14.246 1.00 98.62 85 ILE A O 1
ATOM 694 N N . SER A 1 86 ? 0.277 -2.585 -12.982 1.00 98.50 86 SER A N 1
ATOM 695 C CA . SER A 1 86 ? 0.852 -1.746 -14.035 1.00 98.50 86 SER A CA 1
ATOM 696 C C . SER A 1 86 ? 2.242 -2.231 -14.448 1.00 98.50 86 SER A C 1
ATOM 698 O O . SER A 1 86 ? 2.538 -2.330 -15.636 1.00 98.50 86 SER A O 1
ATOM 700 N N . TYR A 1 87 ? 3.076 -2.613 -13.481 1.00 98.38 87 TYR A N 1
ATOM 701 C CA . TYR A 1 87 ? 4.410 -3.149 -13.728 1.00 98.38 87 TYR A CA 1
ATOM 702 C C . TYR A 1 87 ? 4.369 -4.447 -14.548 1.00 98.38 87 TYR A C 1
ATOM 704 O O . TYR A 1 87 ? 5.007 -4.525 -15.597 1.00 98.38 87 TYR A O 1
ATOM 712 N N . TYR A 1 88 ? 3.570 -5.437 -14.134 1.00 98.06 88 TYR A N 1
ATOM 713 C CA . TYR A 1 88 ? 3.476 -6.727 -14.832 1.00 98.06 88 TYR A CA 1
ATOM 714 C C . TYR A 1 88 ? 2.793 -6.642 -16.202 1.00 98.06 88 TYR A C 1
ATOM 716 O O . TYR A 1 88 ? 2.975 -7.529 -17.032 1.00 98.06 88 TYR A O 1
ATOM 724 N N . THR A 1 89 ? 2.046 -5.570 -16.467 1.00 97.50 89 THR A N 1
ATOM 725 C CA . THR A 1 89 ? 1.490 -5.274 -17.798 1.00 97.50 89 THR A CA 1
ATOM 726 C C . THR A 1 89 ? 2.419 -4.414 -18.662 1.00 97.50 89 THR A C 1
ATOM 728 O O . THR A 1 89 ? 2.072 -4.091 -19.795 1.00 97.50 89 THR A O 1
ATOM 731 N N . GLY A 1 90 ? 3.605 -4.044 -18.162 1.00 96.56 90 GLY A N 1
ATOM 732 C CA . GLY A 1 90 ? 4.572 -3.204 -18.876 1.00 96.56 90 GLY A CA 1
ATOM 733 C C . GLY A 1 90 ? 4.192 -1.720 -18.949 1.00 96.56 90 GLY A C 1
ATOM 734 O O . GLY A 1 90 ? 4.828 -0.957 -19.675 1.00 96.56 90 GLY A O 1
ATOM 735 N N . ASN A 1 91 ? 3.176 -1.284 -18.199 1.00 97.69 91 ASN A N 1
ATOM 736 C CA . ASN A 1 91 ? 2.678 0.086 -18.196 1.00 97.69 91 ASN A CA 1
ATOM 737 C C . ASN A 1 91 ? 3.389 0.940 -17.131 1.00 97.69 91 ASN A C 1
ATOM 739 O O . ASN A 1 91 ? 2.933 1.057 -15.991 1.00 97.69 91 ASN A O 1
ATOM 743 N N . LYS A 1 92 ? 4.499 1.581 -17.513 1.00 97.19 92 LYS A N 1
ATOM 744 C CA . LYS A 1 92 ? 5.263 2.469 -16.615 1.00 97.19 92 LYS A CA 1
ATOM 745 C C . LYS A 1 92 ? 4.446 3.666 -16.119 1.00 97.19 92 LYS A C 1
ATOM 747 O O . LYS A 1 92 ? 4.550 4.019 -14.945 1.00 97.19 92 LYS A O 1
ATOM 752 N N . ASP A 1 93 ? 3.601 4.248 -16.966 1.00 98.19 93 ASP A N 1
ATOM 753 C CA . ASP A 1 93 ? 2.747 5.386 -16.595 1.00 98.19 93 ASP A CA 1
ATOM 754 C C . ASP A 1 93 ? 1.723 4.998 -15.520 1.00 98.19 93 ASP A C 1
ATOM 756 O O . ASP A 1 93 ? 1.408 5.787 -14.624 1.00 98.19 93 ASP A O 1
ATOM 760 N N . GLY A 1 94 ? 1.256 3.748 -15.546 1.00 98.44 94 GLY A N 1
ATOM 761 C CA . GLY A 1 94 ? 0.417 3.182 -14.492 1.00 98.44 94 GLY A CA 1
ATOM 762 C C . GLY A 1 94 ? 1.140 3.092 -13.143 1.00 98.44 94 GLY A C 1
ATOM 763 O O . GLY A 1 94 ? 0.555 3.417 -12.110 1.00 98.44 94 GLY A O 1
ATOM 764 N N . VAL A 1 95 ? 2.436 2.757 -13.136 1.00 98.75 95 VAL A N 1
ATOM 765 C CA . VAL A 1 95 ? 3.244 2.758 -11.901 1.00 98.75 95 VAL A CA 1
ATOM 766 C C . VAL A 1 95 ? 3.427 4.183 -11.369 1.00 98.75 95 VAL A C 1
ATOM 768 O O . VAL A 1 95 ? 3.261 4.417 -10.173 1.00 98.75 95 VAL A O 1
ATOM 771 N N . PHE A 1 96 ? 3.674 5.172 -12.235 1.00 98.69 96 PHE A N 1
ATOM 772 C CA . PHE A 1 96 ? 3.696 6.581 -11.814 1.00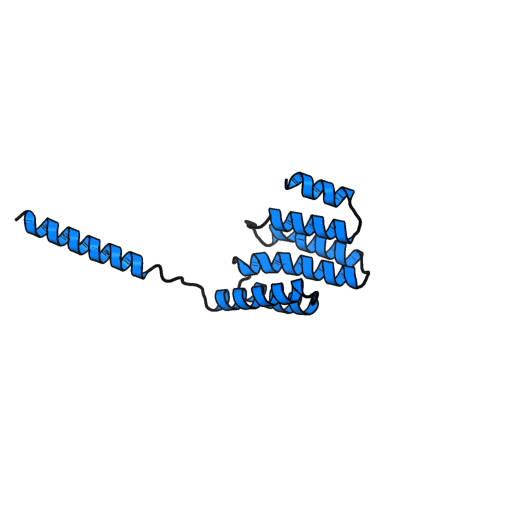 98.69 96 PHE A CA 1
ATOM 773 C C . PHE A 1 96 ? 2.344 7.053 -11.269 1.00 98.69 96 PHE A C 1
ATOM 775 O O . PHE A 1 96 ? 2.295 7.783 -10.278 1.00 98.69 96 PHE A O 1
ATOM 782 N N . SER A 1 97 ? 1.242 6.599 -11.864 1.00 98.69 97 SER A N 1
ATOM 783 C CA . SER A 1 97 ? -0.107 6.878 -11.364 1.00 98.69 97 SER A CA 1
ATOM 784 C C . SER A 1 97 ? -0.324 6.285 -9.969 1.00 98.69 97 SER A C 1
ATOM 786 O O . SER A 1 97 ? -0.913 6.941 -9.110 1.00 98.69 97 SER A O 1
ATOM 788 N N . ALA A 1 98 ? 0.209 5.089 -9.701 1.00 98.69 98 ALA A N 1
ATOM 789 C CA . ALA A 1 98 ? 0.178 4.471 -8.378 1.00 98.69 98 ALA A CA 1
ATOM 790 C C . ALA A 1 98 ? 1.006 5.252 -7.341 1.00 98.69 98 ALA A C 1
ATOM 792 O O . ALA A 1 98 ? 0.538 5.461 -6.223 1.00 98.69 98 ALA A O 1
ATOM 793 N N . ILE A 1 99 ? 2.176 5.781 -7.720 1.00 98.75 99 ILE A N 1
ATOM 794 C CA . ILE A 1 99 ? 2.937 6.721 -6.875 1.00 98.75 99 ILE A CA 1
ATOM 795 C C . ILE A 1 99 ? 2.093 7.967 -6.574 1.00 98.75 99 ILE A C 1
ATOM 797 O O . ILE A 1 99 ? 2.017 8.404 -5.427 1.00 98.75 99 ILE A O 1
ATOM 801 N N . GLY A 1 100 ? 1.410 8.521 -7.580 1.00 98.56 100 GLY A N 1
ATOM 802 C CA . GLY A 1 100 ? 0.467 9.627 -7.396 1.00 98.56 100 GLY A CA 1
ATOM 803 C C . GLY A 1 100 ? -0.645 9.291 -6.398 1.00 98.56 100 GLY A C 1
ATOM 804 O O . GLY A 1 100 ? -0.924 10.076 -5.494 1.00 98.56 100 GLY A O 1
ATOM 805 N N . TYR A 1 101 ? -1.230 8.096 -6.503 1.00 98.44 101 TYR A N 1
ATOM 806 C CA . TYR A 1 101 ? -2.234 7.593 -5.565 1.00 98.44 101 TYR A CA 1
ATOM 807 C C . TYR A 1 101 ? -1.690 7.493 -4.129 1.00 98.44 101 TYR A C 1
ATOM 809 O O . TYR A 1 101 ? -2.346 7.941 -3.185 1.00 98.44 101 TYR A O 1
ATOM 817 N N . LEU A 1 102 ? -0.472 6.969 -3.954 1.00 98.44 102 LEU A N 1
ATOM 818 C CA . LEU A 1 102 ? 0.208 6.901 -2.657 1.00 98.44 102 LEU A CA 1
ATOM 819 C C . LEU A 1 102 ? 0.526 8.297 -2.105 1.00 98.44 102 LEU A C 1
ATOM 821 O O . LEU A 1 102 ? 0.376 8.524 -0.910 1.00 98.44 102 LEU A O 1
ATOM 825 N N . ASN A 1 103 ? 0.885 9.268 -2.945 1.00 97.62 103 ASN A N 1
ATOM 826 C CA . ASN A 1 103 ? 1.113 10.657 -2.525 1.00 97.62 103 ASN A CA 1
ATOM 827 C C . ASN A 1 103 ? -0.165 11.374 -2.068 1.00 97.62 103 ASN A C 1
ATOM 829 O O . ASN A 1 103 ? -0.087 12.324 -1.292 1.00 97.62 103 ASN A O 1
ATOM 833 N N . MET A 1 104 ? -1.343 10.911 -2.492 1.00 96.88 104 MET A N 1
ATOM 834 C CA . MET A 1 104 ? -2.625 11.445 -2.018 1.00 96.88 104 MET A CA 1
ATOM 835 C C . MET A 1 104 ? -2.988 10.971 -0.600 1.00 96.88 104 MET A C 1
ATOM 837 O O . MET A 1 104 ? -3.899 11.525 0.016 1.00 96.88 104 MET A O 1
ATOM 841 N N . TYR A 1 105 ? -2.279 9.979 -0.050 1.00 96.31 105 TYR A N 1
ATOM 842 C CA . TYR A 1 105 ? -2.566 9.394 1.263 1.00 96.31 105 TYR A CA 1
ATOM 843 C C . TYR A 1 105 ? -2.682 10.426 2.410 1.00 96.31 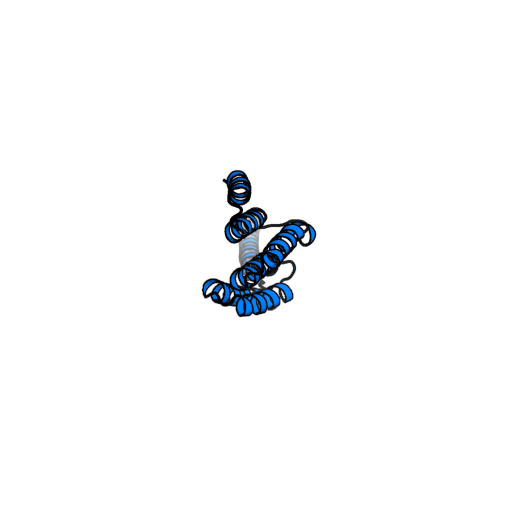105 TYR A C 1
ATOM 845 O O . TYR A 1 105 ? -3.723 10.426 3.073 1.00 96.31 105 TYR A O 1
ATOM 853 N N . PRO A 1 106 ? -1.737 11.371 2.612 1.00 94.44 106 PRO A N 1
ATOM 854 C CA . PRO A 1 106 ? -1.838 12.370 3.685 1.00 94.44 106 PRO A CA 1
ATOM 855 C C . PRO A 1 106 ? -3.004 13.355 3.504 1.00 94.44 106 PRO A C 1
ATOM 857 O O . PRO A 1 106 ? -3.425 14.010 4.453 1.00 94.44 106 PRO A O 1
ATOM 860 N N . TYR A 1 107 ? -3.541 13.474 2.287 1.00 92.38 107 TYR A N 1
ATOM 861 C CA . TYR A 1 107 ? -4.703 14.317 2.007 1.00 92.38 107 TYR A CA 1
ATOM 862 C C . TYR A 1 107 ? -6.017 13.593 2.322 1.00 92.38 107 TYR A C 1
ATOM 864 O O . TYR A 1 107 ? -6.976 14.223 2.772 1.00 92.38 107 TYR A O 1
ATOM 872 N N . TYR A 1 108 ? -6.066 12.270 2.132 1.00 89.38 108 TYR A N 1
ATOM 873 C CA . TYR A 1 108 ? -7.219 11.451 2.513 1.00 89.38 108 TYR A CA 1
ATOM 874 C C . TYR A 1 108 ? -7.291 11.190 4.022 1.00 89.38 108 TYR A C 1
ATOM 876 O O . TYR A 1 108 ? -8.393 11.140 4.578 1.00 89.38 108 TYR A O 1
ATOM 884 N N . TYR A 1 109 ? -6.140 11.080 4.688 1.00 91.12 109 TYR A N 1
ATOM 885 C CA . TYR A 1 109 ? -6.032 10.851 6.127 1.00 91.12 109 TYR A CA 1
ATOM 886 C C . TYR A 1 109 ? -5.383 12.054 6.803 1.00 91.12 109 TYR A C 1
ATOM 888 O O . TYR A 1 109 ? -4.177 12.238 6.732 1.00 91.12 109 TYR A O 1
ATOM 896 N N . LYS A 1 110 ? -6.195 12.868 7.495 1.00 80.62 110 LYS A N 1
ATOM 897 C CA . LYS A 1 110 ? -5.736 14.107 8.158 1.00 80.62 110 LYS A CA 1
ATOM 898 C C . LYS A 1 110 ? -4.609 13.884 9.175 1.00 80.62 110 LYS A C 1
ATOM 900 O O . LYS A 1 110 ? -3.831 14.798 9.420 1.00 80.62 110 LYS A O 1
ATOM 905 N N . LEU A 1 111 ? -4.573 12.706 9.795 1.00 88.19 111 LEU A N 1
ATOM 906 C CA . LEU A 1 111 ? -3.525 12.257 10.708 1.00 88.19 111 LEU A CA 1
ATOM 907 C C . LEU A 1 111 ? -3.074 10.871 10.231 1.00 88.19 111 LEU A C 1
ATOM 909 O O . LEU A 1 111 ? -3.627 9.878 10.698 1.00 88.19 111 LEU A O 1
ATOM 913 N N . PRO A 1 112 ? -2.168 10.801 9.243 1.00 91.50 112 PRO A N 1
ATOM 914 C CA . PRO A 1 112 ? -1.771 9.534 8.650 1.00 91.50 112 PRO A CA 1
ATOM 915 C C . PRO A 1 112 ? -0.913 8.721 9.629 1.00 91.50 112 PRO A C 1
ATOM 917 O O . PRO A 1 112 ? 0.125 9.194 10.092 1.00 91.50 112 PRO A O 1
ATOM 920 N N . THR A 1 113 ? -1.336 7.494 9.923 1.00 96.62 113 THR A N 1
ATOM 921 C CA . THR A 1 113 ? -0.677 6.587 10.876 1.00 96.62 113 THR A CA 1
ATOM 922 C C . THR A 1 113 ? 0.564 5.912 10.279 1.00 96.62 113 THR A C 1
ATOM 924 O O . THR A 1 113 ? 1.527 5.637 10.991 1.00 96.62 113 THR A O 1
ATOM 927 N N . TYR A 1 114 ? 0.571 5.649 8.970 1.00 96.88 114 TYR A N 1
ATOM 928 C CA . TYR A 1 114 ? 1.548 4.785 8.293 1.00 96.88 114 TYR A CA 1
ATOM 929 C C . TYR A 1 114 ? 2.401 5.543 7.272 1.00 96.88 114 TYR A C 1
ATOM 931 O O . TYR A 1 114 ? 2.636 5.072 6.159 1.00 96.88 114 TYR A O 1
ATOM 939 N N . THR A 1 115 ? 2.878 6.732 7.636 1.00 96.44 115 THR A N 1
ATOM 940 C CA . THR A 1 115 ? 3.719 7.567 6.760 1.00 96.44 115 THR A CA 1
ATOM 941 C C . THR A 1 115 ? 5.029 6.885 6.363 1.00 96.44 115 THR A C 1
ATOM 943 O O . THR A 1 115 ? 5.443 6.999 5.211 1.00 96.44 115 THR A O 1
ATOM 946 N N . SER A 1 116 ? 5.660 6.128 7.264 1.00 97.12 116 SER A N 1
ATOM 947 C CA . SER A 1 116 ? 6.867 5.361 6.926 1.00 97.12 116 SER A CA 1
ATOM 948 C C . SER A 1 116 ? 6.580 4.275 5.888 1.00 97.12 116 SER A C 1
ATOM 950 O O . SER A 1 116 ? 7.296 4.179 4.897 1.00 97.12 116 SER A O 1
ATOM 952 N N . LEU A 1 117 ? 5.482 3.529 6.055 1.00 97.88 117 LEU A N 1
ATOM 953 C CA . LEU A 1 117 ? 5.059 2.498 5.100 1.00 97.88 117 LEU A CA 1
ATOM 954 C C . LEU A 1 117 ? 4.698 3.102 3.737 1.00 97.88 117 LEU A C 1
ATOM 956 O O . LEU A 1 117 ? 5.041 2.553 2.697 1.00 97.88 117 LEU A O 1
ATOM 960 N N . GLN A 1 118 ? 4.028 4.259 3.725 1.00 98.19 118 GLN A N 1
ATOM 961 C CA . GLN A 1 118 ? 3.746 5.001 2.495 1.00 98.19 118 GLN A CA 1
ATOM 962 C C . GLN A 1 118 ? 5.042 5.325 1.736 1.00 98.19 118 GLN A C 1
ATOM 964 O O . GLN A 1 118 ? 5.114 5.101 0.527 1.00 98.19 118 GLN A O 1
ATOM 969 N N . LYS A 1 119 ? 6.059 5.853 2.429 1.00 98.19 119 LYS A N 1
ATOM 970 C CA . LYS A 1 119 ? 7.363 6.157 1.824 1.00 98.19 119 LYS A CA 1
ATOM 971 C C . LYS A 1 119 ? 8.057 4.889 1.330 1.00 98.19 119 LYS A C 1
ATOM 973 O O . LYS A 1 119 ? 8.558 4.893 0.212 1.00 98.19 119 LYS A O 1
ATOM 978 N N . GLU A 1 120 ? 8.029 3.808 2.106 1.00 98.31 120 GLU A N 1
ATOM 979 C CA . GLU A 1 120 ? 8.594 2.512 1.711 1.00 98.31 120 GLU A CA 1
ATOM 980 C C . GLU A 1 120 ? 7.967 2.017 0.400 1.00 98.31 120 GLU A C 1
ATOM 982 O O . GLU A 1 120 ? 8.680 1.728 -0.557 1.00 98.31 120 GLU A O 1
ATOM 987 N N . PHE A 1 121 ? 6.637 2.064 0.297 1.00 98.69 121 PHE A N 1
ATOM 988 C CA . PHE A 1 121 ? 5.894 1.713 -0.916 1.00 98.69 121 PHE A CA 1
ATOM 989 C C . PHE A 1 121 ? 6.230 2.609 -2.116 1.00 98.69 121 PHE A C 1
ATOM 991 O O . PHE A 1 121 ? 6.350 2.127 -3.243 1.00 98.69 121 PHE A O 1
ATOM 998 N N . ILE A 1 122 ? 6.432 3.912 -1.904 1.00 98.69 122 ILE A N 1
ATOM 999 C CA . ILE A 1 122 ? 6.898 4.820 -2.964 1.00 98.69 122 ILE A CA 1
ATOM 1000 C C . ILE A 1 122 ? 8.320 4.446 -3.414 1.00 98.69 122 ILE A C 1
ATOM 1002 O O . ILE A 1 122 ? 8.594 4.423 -4.616 1.00 98.69 122 ILE A O 1
ATOM 1006 N N . GLY A 1 123 ? 9.209 4.116 -2.473 1.00 98.56 123 GLY A N 1
ATOM 1007 C CA . GLY A 1 123 ? 10.554 3.613 -2.754 1.00 98.56 123 GLY A CA 1
ATOM 1008 C C . GLY A 1 123 ? 10.525 2.327 -3.582 1.00 98.56 123 GLY A C 1
ATOM 1009 O O . GLY A 1 123 ? 11.193 2.245 -4.613 1.00 98.56 123 GLY A O 1
ATOM 1010 N N . GLU A 1 124 ? 9.684 1.360 -3.206 1.00 98.56 124 GLU A N 1
ATOM 1011 C CA . GLU A 1 124 ? 9.454 0.133 -3.978 1.00 98.56 124 GLU A CA 1
ATOM 1012 C C . GLU A 1 124 ? 8.943 0.426 -5.394 1.00 98.56 124 GLU A C 1
ATOM 1014 O O . GLU A 1 124 ? 9.437 -0.152 -6.361 1.00 98.56 124 GLU A O 1
ATOM 1019 N N . CYS A 1 125 ? 8.012 1.370 -5.560 1.00 98.75 125 CYS A N 1
ATOM 1020 C CA . CYS A 1 125 ? 7.546 1.773 -6.888 1.00 98.75 125 CYS A CA 1
ATOM 1021 C C . CYS A 1 125 ? 8.684 2.342 -7.753 1.00 98.75 125 CYS A C 1
ATOM 1023 O O . CYS A 1 125 ? 8.739 2.079 -8.957 1.00 98.75 125 CYS A O 1
ATOM 1025 N N . TYR A 1 126 ? 9.622 3.092 -7.164 1.00 98.75 126 TYR A N 1
ATOM 1026 C CA . TYR A 1 126 ? 10.814 3.541 -7.885 1.00 98.75 126 TYR A CA 1
ATOM 1027 C C . TYR A 1 126 ? 11.741 2.385 -8.265 1.00 98.75 126 TYR A C 1
ATOM 1029 O O . TYR A 1 126 ? 12.285 2.406 -9.371 1.00 98.75 126 TYR A O 1
ATOM 1037 N N . LEU A 1 127 ? 11.872 1.356 -7.422 1.00 98.56 127 LEU A N 1
ATOM 1038 C CA . LEU A 1 127 ? 12.588 0.129 -7.785 1.00 98.56 127 LEU A CA 1
ATOM 1039 C C . LEU A 1 127 ? 11.920 -0.587 -8.968 1.00 98.56 127 LEU A C 1
ATOM 1041 O O . LEU A 1 127 ? 12.617 -0.946 -9.915 1.00 98.56 127 LEU A O 1
ATOM 1045 N N . LEU A 1 128 ? 10.585 -0.715 -8.976 1.00 98.31 128 LEU A N 1
ATOM 1046 C CA . LEU A 1 128 ? 9.834 -1.287 -10.107 1.00 98.31 128 LEU A CA 1
ATOM 1047 C C . LEU A 1 128 ? 10.100 -0.529 -11.419 1.00 98.31 128 LEU A C 1
ATOM 1049 O O . LEU A 1 128 ? 10.163 -1.122 -12.494 1.00 98.31 128 LEU A O 1
ATOM 1053 N N . LEU A 1 129 ? 10.292 0.788 -11.346 1.00 98.44 129 LEU A N 1
ATOM 1054 C CA . LEU A 1 129 ? 10.600 1.632 -12.501 1.00 98.44 129 LEU A CA 1
ATOM 1055 C C . LEU A 1 129 ? 12.082 1.607 -12.920 1.00 98.44 129 LEU A C 1
ATOM 1057 O O . LEU A 1 129 ? 12.419 2.174 -13.963 1.00 98.44 129 LEU A O 1
ATOM 1061 N N . GLY A 1 130 ? 12.963 0.982 -12.132 1.00 98.12 130 GLY A N 1
ATOM 1062 C CA . GLY A 1 130 ? 14.417 1.028 -12.321 1.00 98.12 130 GLY A CA 1
ATOM 1063 C C . GLY A 1 130 ? 15.043 2.384 -11.969 1.00 98.12 130 GLY A C 1
ATOM 1064 O O . GLY A 1 130 ? 16.140 2.697 -12.425 1.00 98.12 130 GLY A O 1
ATOM 1065 N N . LEU A 1 131 ? 14.351 3.213 -11.183 1.00 98.38 131 LEU A N 1
ATOM 1066 C CA . LEU A 1 131 ? 14.796 4.543 -10.759 1.00 98.38 131 LEU A CA 1
ATOM 1067 C C . LEU A 1 131 ? 15.551 4.459 -9.425 1.00 98.38 131 LEU A C 1
ATOM 1069 O O . LEU A 1 131 ? 15.105 4.987 -8.406 1.00 98.38 131 LEU A O 1
ATOM 1073 N N . TYR A 1 132 ? 16.699 3.781 -9.439 1.00 98.06 132 TYR A N 1
ATOM 1074 C CA . TYR A 1 132 ? 17.448 3.432 -8.227 1.00 98.06 132 TYR A CA 1
ATOM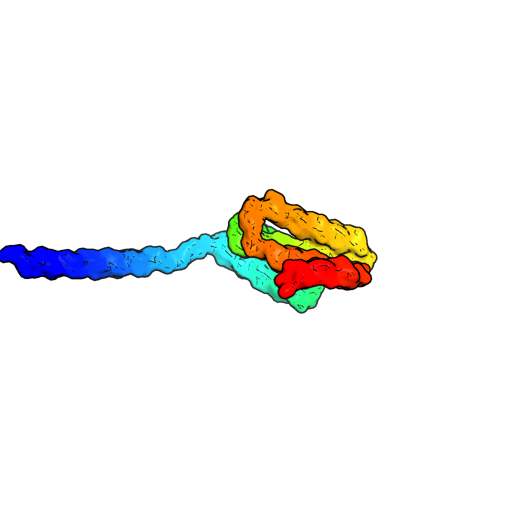 1075 C C . TYR A 1 132 ? 17.910 4.636 -7.405 1.00 98.06 132 TYR A C 1
ATOM 1077 O O . TYR A 1 132 ? 17.874 4.565 -6.181 1.00 98.06 132 TYR A O 1
ATOM 1085 N N . ASP A 1 133 ? 18.284 5.748 -8.044 1.00 98.00 133 ASP A N 1
ATOM 1086 C CA . ASP A 1 133 ? 18.679 6.961 -7.317 1.00 98.00 133 ASP A CA 1
ATOM 1087 C C . ASP A 1 133 ? 17.525 7.509 -6.474 1.00 98.00 133 ASP A C 1
ATOM 1089 O O . ASP A 1 133 ? 17.698 7.764 -5.287 1.00 98.00 133 ASP A O 1
ATOM 1093 N N . ARG A 1 134 ? 16.316 7.577 -7.046 1.00 97.75 134 ARG A N 1
ATOM 1094 C CA . ARG A 1 134 ? 15.125 8.030 -6.313 1.00 97.75 134 ARG A CA 1
ATOM 1095 C C . ARG A 1 134 ? 14.728 7.056 -5.212 1.00 97.75 134 ARG A C 1
ATOM 1097 O O . ARG A 1 134 ? 14.336 7.489 -4.136 1.00 97.75 134 ARG A O 1
ATOM 1104 N N . ALA A 1 135 ? 14.813 5.753 -5.479 1.00 98.19 135 ALA A N 1
ATOM 1105 C CA . ALA A 1 135 ? 14.545 4.738 -4.467 1.00 98.19 135 ALA A CA 1
ATOM 1106 C C . ALA A 1 135 ? 15.516 4.877 -3.284 1.00 98.19 135 ALA A C 1
ATOM 1108 O O . ALA A 1 135 ? 15.083 4.924 -2.137 1.00 98.19 135 ALA A O 1
ATOM 1109 N N . LYS A 1 136 ? 16.818 5.021 -3.566 1.00 97.81 136 LYS A N 1
ATOM 1110 C CA . LYS A 1 136 ? 17.859 5.259 -2.561 1.00 97.81 136 LYS A CA 1
ATOM 1111 C C . LYS A 1 136 ? 17.566 6.513 -1.742 1.00 97.81 136 LYS A C 1
ATOM 1113 O O . LYS A 1 136 ? 17.609 6.432 -0.523 1.00 97.81 136 LYS A O 1
ATOM 1118 N N . ASP A 1 137 ? 17.241 7.632 -2.386 1.00 97.31 137 ASP A N 1
ATOM 1119 C CA . ASP A 1 137 ? 16.938 8.883 -1.682 1.00 97.31 137 ASP A CA 1
ATOM 1120 C C . ASP A 1 137 ? 15.754 8.717 -0.715 1.00 97.31 137 ASP A C 1
ATOM 1122 O O . ASP A 1 137 ? 15.810 9.190 0.417 1.00 97.31 137 ASP A O 1
ATOM 1126 N N . VAL A 1 138 ? 14.708 7.987 -1.124 1.00 97.38 138 VAL A N 1
ATOM 1127 C CA . VAL A 1 138 ? 13.556 7.680 -0.259 1.00 97.38 138 VAL A CA 1
ATOM 1128 C C . VAL A 1 138 ? 13.949 6.781 0.914 1.00 97.38 138 VAL A C 1
ATOM 1130 O O . VAL A 1 138 ? 13.551 7.049 2.045 1.00 97.38 138 VAL A O 1
ATOM 1133 N N . PHE A 1 139 ? 14.720 5.718 0.676 1.00 96.94 139 PHE A N 1
ATOM 1134 C CA . PHE A 1 139 ? 15.108 4.793 1.743 1.00 96.94 139 PHE A CA 1
ATOM 1135 C C . PHE A 1 139 ? 16.107 5.407 2.731 1.00 96.94 139 PHE A C 1
ATOM 1137 O O . PHE A 1 139 ? 16.015 5.123 3.919 1.00 96.94 139 PHE A O 1
ATOM 1144 N N . MET A 1 140 ? 17.005 6.285 2.278 1.00 95.88 140 MET A N 1
ATOM 1145 C CA . MET A 1 140 ? 17.928 7.029 3.149 1.00 95.88 140 MET A CA 1
ATOM 1146 C C . MET A 1 140 ? 17.216 8.046 4.053 1.00 95.88 140 MET A C 1
ATOM 1148 O O . MET A 1 140 ? 17.760 8.441 5.075 1.00 95.88 140 MET A O 1
ATOM 1152 N N . ASP A 1 141 ? 16.018 8.500 3.682 1.00 94.00 141 ASP A N 1
ATOM 1153 C CA . ASP A 1 141 ? 15.176 9.346 4.542 1.00 94.00 141 ASP A CA 1
ATOM 1154 C C . ASP A 1 141 ? 14.399 8.523 5.592 1.00 94.00 141 ASP A C 1
ATOM 1156 O O . ASP A 1 141 ? 13.886 9.073 6.567 1.00 94.00 141 ASP A O 1
ATOM 1160 N N . LEU A 1 142 ? 14.292 7.202 5.402 1.00 91.38 142 LEU A N 1
ATOM 1161 C CA . LEU A 1 142 ? 13.586 6.288 6.306 1.00 91.38 142 LEU A CA 1
ATOM 1162 C C . LEU A 1 142 ? 14.483 5.640 7.369 1.00 91.3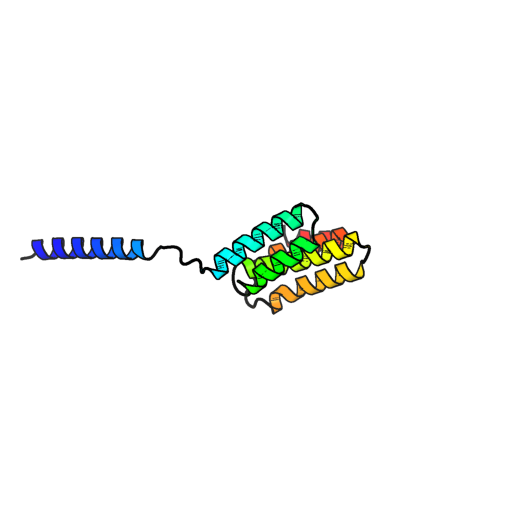8 142 LEU A C 1
ATOM 1164 O O . LEU A 1 142 ? 13.972 5.325 8.448 1.00 91.38 142 LEU A O 1
ATOM 1168 N N . TYR A 1 143 ? 15.765 5.421 7.063 1.00 86.38 143 TYR A N 1
ATOM 1169 C CA . TYR A 1 143 ? 16.733 4.675 7.880 1.00 86.38 143 TYR A CA 1
ATOM 1170 C C . TYR A 1 143 ? 17.982 5.504 8.175 1.00 86.38 143 TYR A C 1
ATOM 1172 O O . TYR A 1 143 ? 18.432 5.470 9.344 1.00 86.38 143 TYR A O 1
#

Sequence (143 aa):
MRWSANIFVKKLLLVLSTLLLSFSVEKGSTKEKLAQSYFYSGLINFKQGNYIGAVNDFTKTYSYDKKGYYGELAYLYLGMSYAYISYYTGNKDGVFSAIGYLNMYPYYYKLPTYTSLQKEFIGECYLLLGLYDRAKDVFMDLY